Protein AF-A0A9E9LXX9-F1 (afdb_monomer)

InterPro domains:
  IPR011437 Domain of unknown function DUF1540 [PF07561] (14-37)
  IPR011437 Domain of unknown function DUF1540 [PF07561] (67-99)

Mean predicted aligned error: 3.39 Å

Foldseek 3Di:
DDDDDDDFAWAPFEPPLQFQQDDPRFGQAQAWEADDQAFRFRPNGDGDPDSVNHDPDPPGTYGHPFYNHPQFPQADPRGGNDNHWYWYQDPNTTGTPPTDGD

pLDDT: mean 93.63, std 6.42, range [67.94, 98.5]

Structure (mmCIF, N/CA/C/O backbone):
data_AF-A0A9E9LXX9-F1
#
_entry.id   AF-A0A9E9LXX9-F1
#
loop_
_atom_site.group_PDB
_atom_site.id
_atom_site.type_symbol
_atom_site.label_atom_id
_atom_site.label_alt_id
_atom_site.label_comp_id
_atom_site.label_asym_id
_atom_site.label_entity_id
_atom_site.label_seq_id
_atom_site.pdbx_PDB_ins_code
_atom_site.Cartn_x
_atom_site.Cartn_y
_atom_site.Cartn_z
_atom_site.occupancy
_atom_site.B_iso_or_equiv
_atom_site.auth_seq_id
_atom_site.auth_comp_id
_atom_site.auth_asym_id
_atom_site.auth_atom_id
_atom_site.pdbx_PDB_model_num
ATOM 1 N N . MET A 1 1 ? 10.587 -28.460 7.503 1.00 67.94 1 MET A N 1
ATOM 2 C CA . MET A 1 1 ? 10.214 -27.071 7.860 1.00 67.94 1 MET A CA 1
ATOM 3 C C . MET A 1 1 ? 8.742 -27.071 8.242 1.00 67.94 1 MET A C 1
ATOM 5 O O . MET A 1 1 ? 7.987 -27.799 7.613 1.00 67.94 1 MET A O 1
ATOM 9 N N . LYS A 1 2 ? 8.338 -26.346 9.292 1.00 86.06 2 LYS A N 1
ATOM 10 C CA . LYS A 1 2 ? 6.912 -26.159 9.605 1.00 86.06 2 LYS A CA 1
ATOM 11 C C . LYS A 1 2 ? 6.417 -24.964 8.793 1.00 86.06 2 LYS A C 1
ATOM 13 O O . LYS A 1 2 ? 7.054 -23.916 8.832 1.00 86.06 2 LYS A O 1
ATOM 18 N N . HIS A 1 3 ? 5.331 -25.139 8.051 1.00 85.31 3 HIS A N 1
ATOM 19 C CA . HIS A 1 3 ? 4.690 -24.063 7.302 1.00 85.31 3 HIS A CA 1
ATOM 20 C C . HIS A 1 3 ? 3.427 -23.623 8.037 1.00 85.31 3 HIS A C 1
ATOM 22 O O . HIS A 1 3 ? 2.695 -24.462 8.560 1.00 85.31 3 HIS A O 1
ATOM 28 N N . ILE A 1 4 ? 3.187 -22.316 8.067 1.00 86.38 4 ILE A N 1
ATOM 29 C CA . ILE A 1 4 ? 1.912 -21.725 8.472 1.00 86.38 4 ILE A CA 1
ATOM 30 C C . ILE A 1 4 ? 1.266 -21.105 7.235 1.00 86.38 4 ILE A C 1
ATOM 32 O O . ILE A 1 4 ? 1.968 -20.582 6.368 1.00 86.38 4 ILE A O 1
ATOM 36 N N . THR A 1 5 ? -0.058 -21.196 7.143 1.00 86.75 5 THR A N 1
ATOM 37 C CA . THR A 1 5 ? -0.836 -20.540 6.085 1.00 86.75 5 THR A CA 1
ATOM 38 C C . THR A 1 5 ? -1.399 -19.251 6.657 1.00 86.75 5 THR A C 1
ATOM 40 O O . THR A 1 5 ? -2.036 -19.286 7.706 1.00 86.75 5 THR A O 1
ATOM 43 N N . ILE A 1 6 ? -1.146 -18.131 5.984 1.00 84.06 6 ILE A N 1
ATOM 44 C CA . ILE A 1 6 ? -1.636 -16.806 6.375 1.00 84.06 6 ILE A CA 1
ATOM 45 C C . ILE A 1 6 ? -2.607 -16.347 5.290 1.00 84.06 6 ILE A C 1
ATOM 47 O O . ILE A 1 6 ? -2.269 -16.394 4.106 1.00 84.06 6 ILE A O 1
ATOM 51 N N . ILE A 1 7 ? -3.802 -15.923 5.693 1.00 87.75 7 ILE A N 1
ATOM 52 C CA . ILE A 1 7 ? -4.772 -15.285 4.801 1.00 87.75 7 ILE A CA 1
ATOM 53 C C . ILE A 1 7 ? -4.501 -13.785 4.870 1.00 87.75 7 ILE A C 1
ATOM 55 O O . ILE A 1 7 ? -4.553 -13.204 5.947 1.00 87.75 7 ILE A O 1
ATOM 59 N N . MET A 1 8 ? -4.173 -13.173 3.734 1.00 92.56 8 MET A N 1
ATOM 60 C CA . MET A 1 8 ? -3.893 -11.739 3.638 1.00 92.56 8 MET A CA 1
ATOM 61 C C . MET A 1 8 ? -4.842 -11.100 2.623 1.00 92.56 8 MET A C 1
ATOM 63 O O . MET A 1 8 ? -5.075 -11.712 1.575 1.00 92.56 8 MET A O 1
ATOM 67 N N . PRO A 1 9 ? -5.322 -9.867 2.867 1.00 96.25 9 PRO A N 1
ATOM 68 C CA . PRO A 1 9 ? -6.006 -9.077 1.851 1.00 96.25 9 PRO A CA 1
ATOM 69 C C . PRO A 1 9 ? -5.132 -8.931 0.618 1.00 96.25 9 PRO A C 1
ATOM 71 O O . PRO A 1 9 ? -3.958 -8.565 0.739 1.00 96.25 9 PRO A O 1
ATOM 74 N N . LEU A 1 10 ? -5.699 -9.192 -0.554 1.00 96.38 10 LEU A N 1
ATOM 75 C CA . LEU A 1 10 ? -4.981 -9.046 -1.813 1.00 96.38 10 LEU A CA 1
ATOM 76 C C . LEU A 1 10 ? -4.834 -7.571 -2.181 1.00 96.38 10 LEU A C 1
ATOM 78 O O . LEU A 1 10 ? -5.708 -6.744 -1.924 1.00 96.38 10 LEU A O 1
ATOM 82 N N . ILE A 1 11 ? -3.729 -7.246 -2.840 1.00 97.44 11 ILE A N 1
ATOM 83 C CA . ILE A 1 11 ? -3.568 -5.977 -3.538 1.00 97.44 11 ILE A CA 1
ATOM 84 C C . ILE A 1 11 ? -4.142 -6.180 -4.933 1.00 97.44 11 ILE A C 1
ATOM 86 O O . ILE A 1 11 ? -3.508 -6.805 -5.783 1.00 97.44 11 ILE A O 1
ATOM 90 N N . LYS A 1 12 ? -5.353 -5.671 -5.150 1.00 97.19 12 LYS A N 1
ATOM 91 C CA . LYS A 1 12 ? -6.040 -5.756 -6.441 1.00 97.19 12 LYS A CA 1
ATOM 92 C C . LYS A 1 12 ? -5.302 -4.994 -7.528 1.00 97.19 12 LYS A C 1
ATOM 94 O O . LYS A 1 12 ? -5.205 -5.472 -8.650 1.00 97.19 12 LYS A O 1
ATOM 99 N N . GLU A 1 13 ? -4.799 -3.816 -7.178 1.00 96.56 13 GLU A N 1
ATOM 100 C CA . GLU A 1 13 ? -4.139 -2.915 -8.113 1.00 96.56 13 GLU A CA 1
ATOM 101 C C . GLU A 1 13 ? -3.084 -2.080 -7.385 1.00 96.56 13 GLU A C 1
ATOM 103 O O . GLU A 1 13 ? -3.275 -1.650 -6.241 1.00 96.56 13 GLU A O 1
ATOM 108 N N . CYS A 1 14 ? -1.968 -1.840 -8.063 1.00 97.12 14 CYS A N 1
ATOM 109 C CA . CYS A 1 14 ? -0.955 -0.873 -7.686 1.00 97.12 14 CYS A CA 1
ATOM 110 C C . CYS A 1 14 ? -0.702 0.048 -8.881 1.00 97.12 14 CYS A C 1
ATOM 112 O O . CYS A 1 14 ? 0.024 -0.318 -9.794 1.00 97.12 14 CYS A O 1
ATOM 114 N N . SER A 1 15 ? -1.240 1.265 -8.860 1.00 96.88 15 SER A N 1
ATOM 115 C CA . SER A 1 15 ? -1.060 2.234 -9.955 1.00 96.88 15 SER A CA 1
ATOM 116 C C . SER A 1 15 ? 0.222 3.068 -9.832 1.00 96.88 15 SER A C 1
ATOM 118 O O . SER A 1 15 ? 0.463 4.006 -10.592 1.00 96.88 15 SER A O 1
ATOM 120 N N . VAL A 1 16 ? 1.084 2.751 -8.860 1.00 96.69 16 VAL A N 1
ATOM 121 C CA . VAL A 1 16 ? 2.354 3.456 -8.650 1.00 96.69 16 VAL A CA 1
ATOM 122 C C . VAL A 1 16 ? 3.403 2.891 -9.602 1.00 96.69 16 VAL A C 1
ATOM 124 O O . VAL A 1 16 ? 4.112 1.941 -9.265 1.00 96.69 16 VAL A O 1
ATOM 127 N N . SER A 1 17 ? 3.499 3.470 -10.798 1.00 93.62 17 SER A N 1
ATOM 128 C CA . SER A 1 17 ? 4.376 2.988 -11.875 1.00 93.62 17 SER A CA 1
ATOM 129 C C . SER A 1 17 ? 5.854 2.928 -11.490 1.00 93.62 17 SER A C 1
ATOM 131 O O . SER A 1 17 ? 6.551 2.029 -11.925 1.00 93.62 17 SER A O 1
ATOM 133 N N . ALA A 1 18 ? 6.338 3.819 -10.623 1.00 94.69 18 ALA A N 1
ATOM 134 C CA . ALA A 1 18 ? 7.738 3.827 -10.187 1.00 94.69 18 ALA A CA 1
ATOM 135 C C . ALA A 1 18 ? 8.070 2.778 -9.099 1.00 94.69 18 ALA A C 1
ATOM 137 O O . ALA A 1 18 ? 9.199 2.707 -8.617 1.00 94.69 18 ALA A O 1
ATOM 138 N N . CYS A 1 19 ? 7.093 1.978 -8.658 1.00 96.19 19 CYS A N 1
ATOM 139 C CA . CYS A 1 19 ? 7.307 0.959 -7.635 1.00 96.19 19 CYS A CA 1
ATOM 140 C C . CYS A 1 19 ? 8.002 -0.274 -8.230 1.00 96.19 19 CYS A C 1
ATOM 142 O O . CYS A 1 19 ? 7.463 -0.929 -9.118 1.00 96.19 19 CYS A O 1
ATOM 144 N N . GLY A 1 20 ? 9.150 -0.674 -7.686 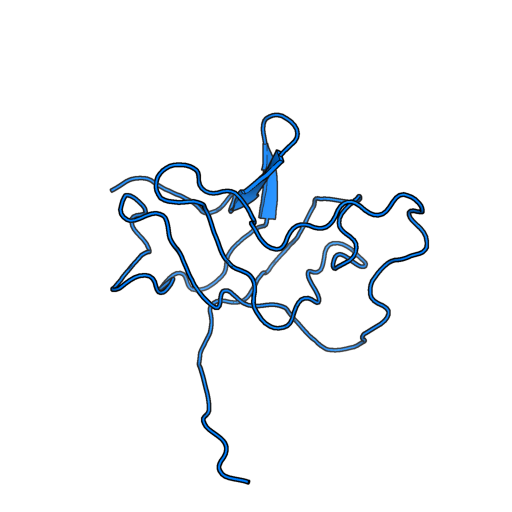1.00 95.81 20 GLY A N 1
ATOM 145 C CA . GLY A 1 20 ? 9.887 -1.854 -8.151 1.00 95.81 20 GLY A CA 1
ATOM 146 C C . GLY A 1 20 ? 9.125 -3.174 -8.012 1.00 95.81 20 GLY A C 1
ATOM 147 O O . GLY A 1 20 ? 9.402 -4.122 -8.734 1.00 95.81 20 GLY A O 1
ATOM 148 N N . PHE A 1 21 ?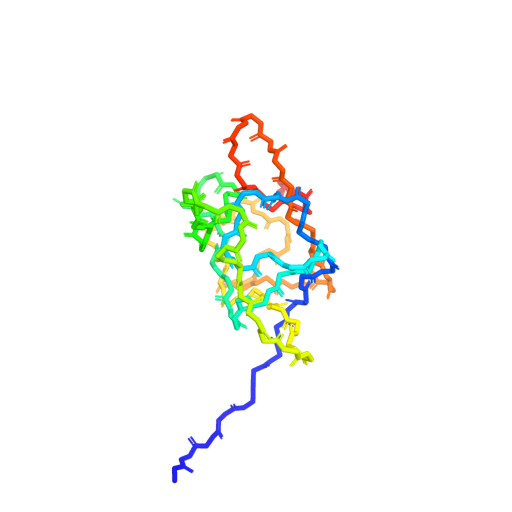 8.131 -3.250 -7.124 1.00 95.62 21 PHE A N 1
ATOM 149 C CA . PHE A 1 21 ? 7.261 -4.426 -7.004 1.00 95.62 21 PHE A CA 1
ATOM 150 C C . PHE A 1 21 ? 6.054 -4.397 -7.942 1.00 95.62 21 PHE A C 1
ATOM 152 O O . PHE A 1 21 ? 5.321 -5.380 -7.985 1.00 95.62 21 PHE A O 1
ATOM 159 N N . ASN A 1 22 ? 5.808 -3.283 -8.628 1.00 94.38 22 ASN A N 1
ATOM 160 C CA . ASN A 1 22 ? 4.700 -3.151 -9.559 1.00 94.38 22 ASN A CA 1
ATOM 161 C C . ASN A 1 22 ? 5.099 -3.699 -10.931 1.00 94.38 22 ASN A C 1
ATOM 163 O O . ASN A 1 22 ? 6.114 -3.278 -11.469 1.00 94.38 22 ASN A O 1
ATOM 167 N N . ALA A 1 23 ? 4.308 -4.603 -11.499 1.00 91.12 23 ALA A 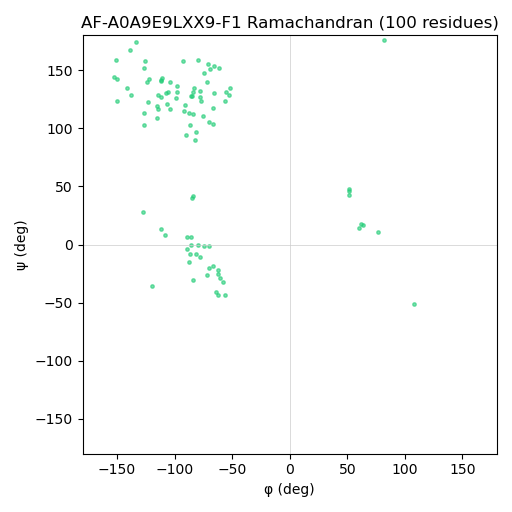N 1
ATOM 168 C CA . ALA A 1 23 ? 4.388 -4.955 -12.909 1.00 91.12 23 ALA A CA 1
ATOM 169 C C . ALA A 1 23 ? 2.968 -5.075 -13.470 1.00 91.12 23 ALA A C 1
ATOM 171 O O . ALA A 1 23 ? 2.136 -5.775 -12.899 1.00 91.12 23 ALA A O 1
ATOM 172 N N . MET A 1 24 ? 2.695 -4.395 -14.590 1.00 88.25 24 MET A N 1
ATOM 173 C CA . MET A 1 24 ? 1.365 -4.360 -15.226 1.00 88.25 24 MET A CA 1
ATOM 174 C C . MET A 1 24 ? 0.239 -3.988 -14.242 1.00 88.25 24 MET A C 1
ATOM 176 O O . MET A 1 24 ? -0.767 -4.686 -14.152 1.00 88.25 24 MET A O 1
ATOM 180 N N . ASP A 1 25 ? 0.452 -2.929 -13.457 1.00 92.69 25 ASP A N 1
ATOM 181 C CA . ASP A 1 25 ? -0.466 -2.437 -12.417 1.00 92.69 25 ASP A CA 1
ATOM 182 C C . ASP A 1 25 ? -0.773 -3.445 -11.289 1.00 92.69 25 ASP A C 1
ATOM 184 O O . ASP A 1 25 ? -1.678 -3.250 -10.475 1.00 92.69 25 ASP A O 1
ATOM 188 N N . GLY A 1 26 ? 0.016 -4.519 -11.187 1.00 93.12 26 GLY A N 1
ATOM 189 C CA . GLY A 1 26 ? -0.062 -5.533 -10.143 1.00 93.12 26 GLY A CA 1
ATOM 190 C C . GLY A 1 26 ? 1.095 -5.426 -9.154 1.00 93.12 26 GLY A C 1
AT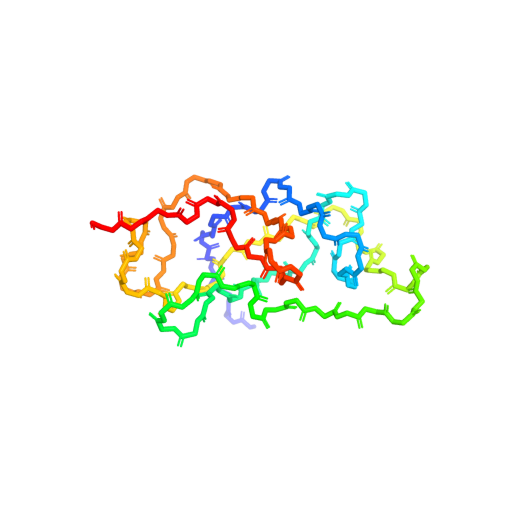OM 191 O O . GLY A 1 26 ? 2.264 -5.392 -9.534 1.00 93.12 26 GLY A O 1
ATOM 192 N N . CYS A 1 27 ? 0.800 -5.421 -7.851 1.00 95.88 27 CYS A N 1
ATOM 193 C CA . CYS A 1 27 ? 1.851 -5.545 -6.841 1.00 95.88 27 CYS A CA 1
ATOM 194 C C . CYS A 1 27 ? 2.295 -7.007 -6.708 1.00 95.88 27 CYS A C 1
ATOM 196 O O . CYS A 1 27 ? 1.480 -7.880 -6.422 1.00 95.88 27 CYS A O 1
ATOM 198 N N . HIS A 1 28 ? 3.596 -7.260 -6.829 1.00 95.06 28 HIS A N 1
ATOM 199 C CA . HIS A 1 28 ? 4.213 -8.583 -6.699 1.00 95.06 28 HIS A CA 1
ATOM 200 C C . HIS A 1 28 ? 5.043 -8.753 -5.411 1.00 95.06 28 HIS A C 1
ATOM 202 O O . HIS A 1 28 ? 5.736 -9.763 -5.236 1.00 95.06 28 HIS A O 1
ATOM 208 N N . ALA A 1 29 ? 4.989 -7.788 -4.487 1.00 95.06 29 ALA A N 1
ATOM 209 C CA . ALA A 1 29 ? 5.562 -7.941 -3.152 1.00 95.06 29 ALA A CA 1
ATOM 210 C C . ALA A 1 29 ? 4.789 -9.020 -2.383 1.00 95.06 29 ALA A C 1
ATOM 212 O O . ALA A 1 29 ? 3.571 -8.956 -2.312 1.00 95.06 29 ALA A O 1
ATOM 213 N N . LYS A 1 30 ? 5.470 -9.997 -1.768 1.00 93.06 30 LYS A N 1
ATOM 214 C CA . LYS A 1 30 ? 4.793 -11.106 -1.059 1.00 93.06 30 LYS A CA 1
ATOM 215 C C . LYS A 1 30 ? 3.835 -10.623 0.035 1.00 93.06 30 LYS A C 1
ATOM 217 O O . LYS A 1 30 ? 2.746 -11.165 0.165 1.00 93.06 30 LYS A O 1
ATOM 222 N N . ALA A 1 31 ? 4.272 -9.639 0.812 1.00 95.75 31 ALA A N 1
ATOM 223 C CA . ALA A 1 31 ? 3.501 -9.012 1.870 1.00 95.75 31 ALA A CA 1
ATOM 224 C C . ALA A 1 31 ? 3.973 -7.562 2.008 1.00 95.75 31 ALA A C 1
ATOM 226 O O . ALA A 1 31 ? 5.169 -7.326 2.199 1.00 95.75 31 ALA A O 1
ATOM 227 N N . ILE A 1 32 ? 3.057 -6.604 1.885 1.00 98.00 32 ILE A N 1
ATOM 228 C CA . ILE A 1 32 ? 3.344 -5.195 2.135 1.00 98.00 32 ILE A CA 1
ATOM 229 C C . ILE A 1 32 ? 3.030 -4.823 3.581 1.00 98.00 32 ILE A C 1
ATOM 231 O O . ILE A 1 32 ? 2.177 -5.433 4.229 1.00 98.00 32 ILE A O 1
ATOM 235 N N . THR A 1 33 ? 3.653 -3.749 4.040 1.00 98.19 33 THR A N 1
ATOM 236 C CA . THR A 1 33 ? 3.267 -3.055 5.266 1.00 98.19 33 THR A CA 1
ATOM 237 C C . THR A 1 33 ? 2.574 -1.749 4.900 1.00 98.19 33 THR A C 1
ATOM 239 O O . THR A 1 33 ? 3.083 -0.976 4.088 1.00 98.19 33 THR A O 1
ATOM 242 N N . VAL A 1 34 ? 1.417 -1.488 5.508 1.00 98.44 34 VAL A N 1
ATOM 243 C CA . VAL A 1 34 ? 0.653 -0.254 5.315 1.00 98.44 34 VAL A CA 1
ATOM 244 C C . VAL A 1 34 ? 0.823 0.669 6.513 1.00 98.44 34 VAL A C 1
ATOM 246 O O . VAL A 1 34 ? 0.358 0.388 7.616 1.00 98.44 34 VAL A O 1
ATOM 249 N N . GLY A 1 35 ? 1.418 1.817 6.242 1.00 97.12 35 GLY A N 1
ATOM 250 C CA . GLY A 1 35 ? 1.409 3.025 7.035 1.00 97.12 35 GLY A CA 1
ATOM 251 C C . GLY A 1 35 ? 2.409 3.046 8.165 1.00 97.12 35 GLY A C 1
ATOM 252 O O . GLY A 1 35 ? 3.072 2.058 8.415 1.00 97.12 35 GLY A O 1
ATOM 253 N N . ASN A 1 36 ? 2.499 4.167 8.876 1.00 94.88 36 ASN A N 1
ATOM 254 C CA . ASN A 1 36 ? 3.528 4.416 9.894 1.00 94.88 36 ASN A CA 1
ATOM 255 C C . ASN A 1 36 ? 2.959 4.849 11.258 1.00 94.88 36 ASN A C 1
ATOM 257 O O . ASN A 1 36 ? 3.609 5.580 11.999 1.00 94.88 36 ASN A O 1
ATOM 261 N N . GLY A 1 37 ? 1.732 4.428 11.574 1.00 93.62 37 GLY A N 1
ATOM 262 C CA . GLY A 1 37 ? 0.987 4.860 12.762 1.00 93.62 37 GLY A CA 1
ATOM 263 C C . GLY A 1 37 ? -0.171 5.786 12.404 1.00 93.62 37 GLY A C 1
ATOM 264 O O . GLY A 1 37 ? -1.309 5.527 12.782 1.00 93.62 37 GLY A O 1
ATOM 265 N N . THR A 1 38 ? 0.105 6.830 11.620 1.00 93.06 38 THR A N 1
ATOM 266 C CA . THR A 1 38 ? -0.884 7.868 11.272 1.00 93.06 38 THR A CA 1
ATOM 267 C C . THR A 1 38 ? -1.149 7.982 9.776 1.00 93.06 38 THR A C 1
ATOM 269 O O . THR A 1 38 ? -2.285 8.226 9.379 1.00 93.06 38 THR A O 1
ATOM 272 N N . ASN A 1 39 ? -0.134 7.785 8.931 1.00 96.50 39 ASN A N 1
ATOM 273 C CA . ASN A 1 39 ? -0.280 7.908 7.481 1.00 96.50 39 ASN A CA 1
ATOM 274 C C . ASN A 1 39 ? -0.473 6.528 6.848 1.00 96.50 39 ASN A C 1
ATOM 276 O O . ASN A 1 39 ? 0.300 5.632 7.181 1.00 96.50 39 ASN A O 1
ATOM 280 N N . PRO A 1 40 ? -1.404 6.347 5.895 1.00 97.69 40 PRO A N 1
ATOM 281 C CA . PRO A 1 40 ? -1.649 5.076 5.209 1.00 97.69 40 PRO A CA 1
ATOM 282 C C . PRO A 1 40 ? -0.705 4.831 4.021 1.00 97.69 40 PRO A C 1
ATOM 284 O O . PRO A 1 40 ? -1.136 4.366 2.969 1.00 97.69 40 PRO A O 1
ATOM 287 N N . GLY A 1 41 ? 0.583 5.150 4.166 1.00 98.25 41 GLY A N 1
ATOM 288 C CA . GLY A 1 41 ?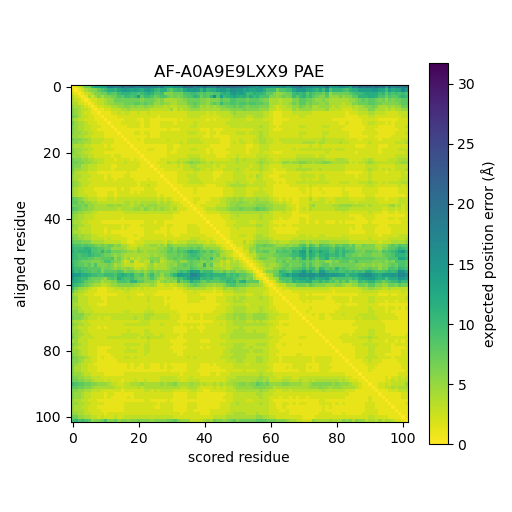 1.596 4.883 3.138 1.00 98.25 41 GLY A CA 1
ATOM 289 C C . GLY A 1 41 ? 1.757 3.392 2.834 1.00 98.25 41 GLY A C 1
ATOM 290 O O . GLY A 1 41 ? 1.532 2.554 3.695 1.00 98.25 41 GLY A O 1
ATOM 291 N N . CYS A 1 42 ? 2.159 3.021 1.625 1.00 98.31 42 CYS A N 1
ATOM 292 C CA . CYS A 1 42 ? 2.719 1.695 1.379 1.00 98.31 42 CYS A CA 1
ATOM 293 C C . CYS A 1 42 ? 4.191 1.736 1.805 1.00 98.31 42 CYS A C 1
ATOM 295 O O . CYS A 1 42 ? 5.040 2.187 1.044 1.00 98.31 42 CYS A O 1
ATOM 297 N N . ASP A 1 43 ? 4.507 1.283 3.019 1.00 97.44 43 ASP A N 1
ATOM 298 C CA . ASP A 1 43 ? 5.877 1.319 3.562 1.00 97.44 43 ASP A CA 1
ATOM 299 C C . ASP A 1 43 ? 6.827 0.377 2.802 1.00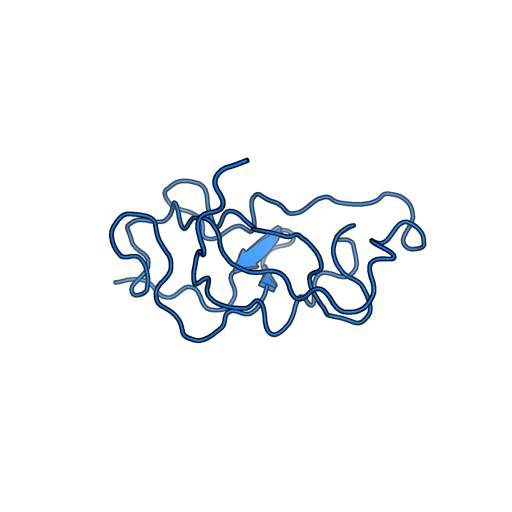 97.44 43 ASP A C 1
ATOM 301 O O . ASP A 1 43 ? 8.045 0.516 2.872 1.00 97.44 43 ASP A O 1
ATOM 305 N N . THR A 1 44 ? 6.274 -0.583 2.060 1.00 97.69 44 THR A N 1
ATOM 306 C CA . THR A 1 44 ? 7.022 -1.491 1.176 1.00 97.69 44 THR A CA 1
ATOM 307 C C . THR A 1 44 ? 7.344 -0.866 -0.181 1.00 97.69 44 THR A C 1
ATOM 309 O O . THR A 1 44 ? 8.085 -1.458 -0.963 1.00 97.69 44 THR A O 1
ATOM 312 N N . PHE A 1 45 ? 6.799 0.315 -0.490 1.00 97.31 45 PHE A N 1
ATOM 313 C CA . PHE A 1 45 ? 7.119 1.025 -1.720 1.00 97.31 45 PHE A CA 1
ATOM 314 C C . PHE A 1 45 ? 8.632 1.193 -1.878 1.00 97.31 45 PHE A C 1
ATOM 316 O O . PHE A 1 45 ? 9.324 1.692 -0.992 1.00 97.31 45 PHE A O 1
ATOM 323 N N . PHE A 1 46 ? 9.130 0.807 -3.048 1.00 95.81 46 PHE A N 1
ATOM 324 C CA . PHE A 1 46 ? 10.520 0.975 -3.432 1.00 95.81 46 PHE A CA 1
ATOM 325 C C . PHE A 1 46 ? 10.560 1.698 -4.771 1.00 95.81 46 PHE A C 1
ATOM 327 O O . PHE A 1 46 ? 10.105 1.150 -5.772 1.00 95.81 46 PHE A O 1
ATOM 334 N N . ASN A 1 47 ? 11.063 2.931 -4.778 1.00 95.00 47 ASN A N 1
ATOM 335 C CA . ASN A 1 47 ? 11.202 3.715 -5.999 1.00 95.00 47 ASN A CA 1
ATOM 336 C C . ASN A 1 47 ? 12.388 3.189 -6.814 1.00 95.00 47 ASN A C 1
ATOM 338 O O . ASN A 1 47 ? 13.535 3.350 -6.386 1.00 95.00 47 ASN A O 1
ATOM 342 N N . VAL A 1 48 ? 12.126 2.567 -7.961 1.00 94.00 48 VAL A N 1
ATOM 343 C CA . VAL A 1 48 ? 13.202 2.110 -8.847 1.00 94.00 48 VAL A CA 1
ATOM 344 C C . VAL A 1 48 ? 13.686 3.259 -9.736 1.00 94.00 48 VAL A C 1
ATOM 346 O O . VAL A 1 48 ? 12.866 3.985 -10.294 1.00 94.00 48 VAL A O 1
ATOM 349 N N . PRO A 1 49 ? 15.009 3.448 -9.892 1.00 88.12 49 PRO A N 1
ATOM 350 C CA . PRO A 1 49 ? 15.549 4.488 -10.769 1.00 88.12 49 PRO A CA 1
ATOM 351 C C . PRO A 1 49 ? 15.354 4.159 -12.256 1.00 88.12 49 PRO A C 1
ATOM 353 O O . PRO A 1 49 ? 15.295 5.065 -13.081 1.00 88.12 49 PRO A O 1
ATOM 356 N N . ASP A 1 50 ? 15.253 2.870 -12.588 1.00 89.62 50 ASP A N 1
ATOM 357 C CA . ASP A 1 50 ? 15.018 2.349 -13.932 1.00 89.62 50 ASP A CA 1
ATOM 358 C C . ASP A 1 50 ? 13.650 1.657 -13.966 1.00 89.62 50 ASP A C 1
ATOM 360 O O . ASP A 1 50 ? 13.437 0.660 -13.276 1.00 89.62 50 ASP A O 1
ATOM 364 N N . MET A 1 51 ? 12.724 2.180 -14.774 1.00 77.88 51 MET A N 1
ATOM 365 C CA . MET A 1 51 ? 11.370 1.629 -14.938 1.00 77.88 51 MET A CA 1
ATOM 366 C C . MET A 1 51 ? 11.342 0.287 -15.689 1.00 77.88 51 MET A C 1
ATOM 368 O O . MET A 1 51 ? 10.283 -0.291 -15.878 1.00 77.88 51 MET A O 1
ATOM 372 N N . SER A 1 52 ? 12.477 -0.240 -16.145 1.00 82.75 52 SER A N 1
ATOM 373 C CA . SER A 1 52 ? 12.566 -1.631 -16.598 1.00 82.75 52 SER A CA 1
ATOM 374 C C . SER A 1 52 ? 12.881 -2.608 -15.455 1.00 82.75 52 SER A C 1
ATOM 376 O O . SER A 1 52 ? 12.652 -3.810 -15.591 1.00 82.75 52 SER A O 1
ATOM 378 N N . ALA A 1 53 ? 13.341 -2.112 -14.298 1.00 84.31 53 ALA A N 1
ATOM 379 C CA . ALA A 1 53 ? 13.787 -2.911 -13.154 1.00 84.31 53 ALA A CA 1
ATOM 380 C C . ALA A 1 53 ? 12.641 -3.345 -12.215 1.00 84.31 53 ALA A C 1
ATOM 382 O O . ALA A 1 53 ? 12.784 -3.345 -10.989 1.00 84.31 53 ALA A O 1
ATOM 383 N N . HIS A 1 54 ? 11.494 -3.719 -12.782 1.00 86.75 54 HIS A N 1
ATOM 384 C CA . HIS A 1 54 ? 10.355 -4.234 -12.025 1.00 86.75 54 HIS A CA 1
ATOM 385 C C . HIS A 1 54 ? 10.521 -5.709 -11.651 1.00 86.75 54 HIS A C 1
ATOM 387 O O . HIS A 1 54 ? 11.254 -6.475 -12.281 1.00 86.75 54 HIS A O 1
ATOM 393 N N . ALA A 1 55 ? 9.793 -6.133 -10.620 1.00 83.50 55 ALA A N 1
ATOM 394 C CA . ALA A 1 55 ? 9.678 -7.532 -10.254 1.00 83.50 55 ALA A CA 1
ATOM 395 C C . ALA A 1 55 ? 9.173 -8.352 -11.454 1.00 83.50 55 ALA A C 1
ATOM 397 O O . ALA A 1 55 ? 8.088 -8.123 -11.974 1.00 83.50 55 ALA A O 1
ATOM 398 N N . THR A 1 56 ? 9.939 -9.366 -11.852 1.00 84.25 56 THR A N 1
ATOM 399 C CA . THR A 1 56 ? 9.623 -10.256 -12.987 1.00 84.25 56 THR A CA 1
ATOM 400 C C . THR A 1 56 ? 8.784 -11.471 -12.584 1.00 84.25 56 THR A C 1
ATOM 402 O O . THR A 1 56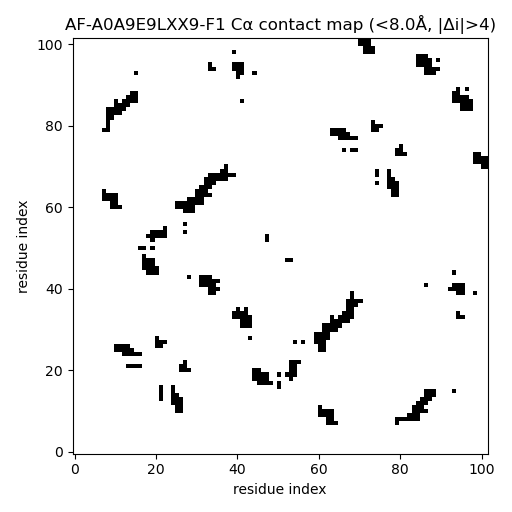 ? 8.571 -12.401 -13.362 1.00 84.25 56 THR A O 1
ATOM 405 N N . SER A 1 57 ? 8.340 -11.509 -11.327 1.00 78.94 57 SER A N 1
ATOM 406 C CA . SER A 1 57 ? 7.656 -12.657 -10.747 1.00 78.94 57 SER A CA 1
ATOM 407 C C . SER A 1 57 ? 6.263 -12.839 -11.346 1.00 78.94 57 SER A C 1
ATOM 409 O O . SER A 1 57 ? 5.314 -12.190 -10.927 1.00 78.94 57 SER A O 1
ATOM 411 N N . VAL A 1 58 ? 6.104 -13.827 -12.217 1.00 70.44 58 VAL A N 1
ATOM 412 C CA . VAL A 1 58 ? 4.799 -14.246 -12.745 1.00 70.44 58 VAL A CA 1
ATOM 413 C C . VAL A 1 58 ? 3.955 -14.988 -11.696 1.00 70.44 58 VAL A C 1
ATOM 415 O O . VAL A 1 58 ? 4.470 -15.795 -10.921 1.00 70.44 58 VAL A O 1
ATOM 418 N N . GLY A 1 59 ? 2.647 -14.705 -11.664 1.00 71.50 59 GLY A N 1
ATOM 419 C CA . GLY A 1 59 ? 1.649 -15.460 -10.888 1.00 71.50 59 GLY A CA 1
ATOM 420 C C . GLY A 1 59 ? 1.608 -15.198 -9.377 1.00 71.50 59 GLY A C 1
ATOM 421 O O . GLY A 1 59 ? 0.956 -15.946 -8.654 1.00 71.50 59 GLY A O 1
ATOM 422 N N . ARG A 1 60 ? 2.302 -14.168 -8.874 1.00 79.81 60 ARG A N 1
ATOM 423 C CA . ARG A 1 60 ? 2.215 -13.760 -7.461 1.00 79.81 60 ARG A CA 1
ATOM 424 C C . ARG A 1 60 ? 1.420 -12.473 -7.342 1.00 79.81 60 ARG A C 1
ATOM 426 O O . ARG A 1 60 ? 1.867 -11.469 -7.874 1.00 79.81 60 ARG A O 1
ATOM 433 N N . THR A 1 61 ? 0.329 -12.490 -6.595 1.00 86.38 61 THR A N 1
ATOM 434 C CA . THR A 1 61 ? -0.373 -11.268 -6.188 1.00 86.38 61 THR A CA 1
ATOM 435 C C . THR A 1 61 ? 0.075 -10.910 -4.784 1.00 86.38 61 THR A C 1
ATOM 437 O O . THR A 1 61 ? 0.146 -11.777 -3.910 1.00 86.38 61 THR A O 1
ATOM 440 N N . GLY A 1 62 ? 0.446 -9.654 -4.578 1.00 93.94 62 GLY A N 1
ATOM 441 C CA . GLY A 1 62 ? 0.838 -9.174 -3.268 1.00 93.94 62 GLY A CA 1
ATOM 442 C C . GLY A 1 62 ? -0.342 -9.077 -2.320 1.00 93.94 62 GLY A C 1
ATOM 443 O O . GLY A 1 62 ? -1.486 -8.934 -2.747 1.00 93.94 62 GLY A O 1
ATOM 444 N N . GLY A 1 63 ? -0.054 -9.154 -1.026 1.00 96.88 63 GLY A N 1
ATOM 445 C CA . GLY A 1 63 ? -1.050 -8.973 0.022 1.00 96.88 63 GLY A CA 1
ATOM 446 C C . GLY A 1 63 ? -0.570 -8.040 1.122 1.00 96.88 63 GLY A C 1
ATOM 447 O O . GLY A 1 63 ? 0.586 -7.617 1.127 1.00 96.88 63 GLY A O 1
ATOM 448 N N . VAL A 1 64 ? -1.451 -7.711 2.061 1.00 97.94 64 VAL A N 1
ATOM 449 C CA . VAL A 1 64 ? -1.108 -6.892 3.233 1.00 97.94 64 VAL A CA 1
ATOM 450 C C . VAL A 1 64 ? -0.687 -7.795 4.385 1.00 97.94 64 VAL A C 1
ATOM 452 O O . VAL A 1 64 ? -1.507 -8.538 4.913 1.00 97.94 64 VAL A O 1
ATOM 455 N N . GLY A 1 65 ? 0.580 -7.708 4.791 1.00 96.94 65 GLY A N 1
ATOM 456 C CA . GLY A 1 65 ? 1.091 -8.427 5.960 1.00 96.94 65 GLY A CA 1
ATOM 457 C C . GLY A 1 65 ? 0.841 -7.693 7.275 1.00 96.94 65 GLY A C 1
ATOM 458 O O . GLY A 1 65 ? 0.673 -8.333 8.302 1.00 96.94 65 GLY A O 1
ATOM 459 N N . ALA A 1 66 ? 0.814 -6.357 7.252 1.00 97.56 66 ALA A N 1
ATOM 460 C CA . ALA A 1 66 ? 0.501 -5.545 8.426 1.00 97.56 66 ALA A CA 1
ATOM 461 C C . ALA A 1 66 ? -0.102 -4.193 8.030 1.00 97.56 66 ALA A C 1
ATOM 463 O O . ALA A 1 66 ? 0.320 -3.567 7.054 1.00 97.56 66 ALA A O 1
ATOM 464 N N . CYS A 1 67 ? -1.042 -3.700 8.831 1.00 98.31 67 CYS A N 1
ATOM 465 C CA . CYS A 1 67 ? -1.543 -2.333 8.797 1.00 98.31 67 CYS A CA 1
ATOM 466 C C . CYS A 1 67 ? -1.172 -1.638 10.112 1.00 98.31 67 CYS A C 1
ATOM 468 O O . CYS A 1 67 ? -1.744 -1.908 11.160 1.00 98.31 67 CYS A O 1
ATOM 470 N N . LYS A 1 68 ? -0.225 -0.701 10.078 1.00 98.44 68 LYS A N 1
ATOM 471 C CA . LYS A 1 68 ? 0.229 0.034 11.268 1.00 98.44 68 LYS A CA 1
ATOM 472 C C . LYS A 1 68 ? -0.627 1.267 11.574 1.00 98.44 68 LYS A C 1
ATOM 474 O O . LYS A 1 68 ? -0.345 1.971 12.535 1.00 98.44 68 LYS A O 1
ATOM 479 N N . VAL A 1 69 ? -1.652 1.563 10.771 1.00 98.06 69 VAL A N 1
ATOM 480 C CA . VAL A 1 69 ? -2.538 2.721 10.981 1.00 98.06 69 VAL A CA 1
ATOM 481 C C . VAL A 1 69 ? -3.713 2.320 11.863 1.00 98.06 69 VAL A C 1
ATOM 483 O O . VAL A 1 69 ? -4.715 1.811 11.361 1.00 98.06 69 VAL A O 1
ATOM 486 N N . SER A 1 70 ? -3.600 2.542 13.172 1.00 96.50 70 SER A N 1
ATOM 487 C CA . SER A 1 70 ? -4.633 2.158 14.151 1.00 96.50 70 SER A CA 1
ATOM 488 C C . SER A 1 70 ? -5.982 2.847 13.905 1.00 96.50 70 SER A C 1
ATOM 490 O O . SER A 1 70 ? -7.037 2.275 14.174 1.00 96.50 70 SER A O 1
ATOM 492 N N . GLY A 1 71 ? -5.960 4.048 13.317 1.00 97.25 71 GLY A N 1
ATOM 493 C CA . GLY A 1 71 ? -7.154 4.791 12.910 1.00 97.25 71 GLY A CA 1
ATOM 494 C C . GLY A 1 71 ? -7.853 4.266 11.652 1.00 97.25 71 GLY A C 1
ATOM 495 O O . GLY A 1 71 ? -8.863 4.833 11.263 1.00 97.25 71 GLY A O 1
ATOM 496 N N . CYS A 1 72 ? -7.351 3.219 10.990 1.00 98.50 72 CYS A N 1
ATOM 497 C CA . CYS A 1 72 ? -7.996 2.644 9.806 1.00 98.50 72 CYS A CA 1
ATOM 498 C C . CYS A 1 72 ? -9.190 1.759 10.199 1.00 98.50 72 CYS A C 1
ATOM 500 O O . CYS A 1 72 ? -9.057 0.869 11.041 1.00 98.50 72 CYS A O 1
ATOM 502 N N . LYS A 1 73 ? -10.347 1.936 9.549 1.00 98.50 73 LYS A N 1
ATOM 503 C CA . LYS A 1 73 ? -11.566 1.156 9.833 1.00 98.50 73 LYS A CA 1
ATOM 504 C C . LYS A 1 73 ? -11.425 -0.345 9.568 1.00 98.50 73 LYS A C 1
ATOM 506 O O . LYS A 1 73 ? -12.128 -1.134 10.189 1.00 98.50 73 LYS A O 1
ATOM 511 N N . PHE A 1 74 ? -10.508 -0.726 8.679 1.00 98.19 74 PHE A N 1
ATOM 512 C CA . PHE A 1 74 ? -10.221 -2.118 8.321 1.00 98.19 74 PHE A CA 1
ATOM 513 C C . PHE A 1 74 ? -9.147 -2.768 9.201 1.00 98.19 74 PHE A C 1
ATOM 515 O O . PHE A 1 74 ? -8.833 -3.934 9.001 1.00 98.19 74 PHE A O 1
ATOM 522 N N . ASN A 1 75 ? -8.533 -2.024 10.123 1.00 97.88 75 ASN A N 1
ATOM 523 C CA . ASN A 1 75 ? -7.421 -2.519 10.928 1.00 97.88 75 ASN A CA 1
ATOM 524 C C . ASN A 1 75 ? -7.919 -3.228 12.191 1.00 97.88 75 ASN A C 1
ATOM 526 O O . ASN A 1 75 ? -8.421 -2.563 13.094 1.00 97.88 75 ASN A O 1
ATOM 530 N N . THR A 1 76 ? -7.719 -4.535 12.290 1.00 97.31 76 THR A N 1
ATOM 531 C CA . THR A 1 76 ? -7.938 -5.297 13.522 1.00 97.31 76 THR A CA 1
ATOM 532 C C . THR A 1 76 ? -6.597 -5.849 13.977 1.00 97.31 76 THR A C 1
ATOM 534 O O . THR A 1 76 ? -5.976 -6.602 13.244 1.00 97.31 76 THR A O 1
ATOM 537 N N . ASP A 1 77 ? -6.149 -5.458 15.170 1.00 96.31 77 ASP A N 1
ATOM 538 C CA . ASP A 1 77 ? -4.870 -5.894 15.757 1.00 96.31 77 ASP A CA 1
ATOM 539 C C . ASP A 1 77 ? -3.644 -5.712 14.840 1.00 96.31 77 ASP A C 1
ATOM 541 O O . ASP A 1 77 ? -2.780 -6.572 14.718 1.00 96.31 77 ASP A O 1
ATOM 545 N N . TYR A 1 78 ? -3.576 -4.569 14.155 1.00 97.25 78 TYR A N 1
ATOM 546 C CA . TYR A 1 78 ? -2.536 -4.257 13.170 1.00 97.25 78 TYR A CA 1
ATOM 547 C C . TYR A 1 78 ? -2.516 -5.172 11.938 1.00 97.25 78 TYR A C 1
ATOM 549 O O . TYR A 1 78 ? -1.570 -5.135 11.147 1.00 97.25 78 TYR A O 1
ATOM 557 N N . GLU A 1 79 ? -3.598 -5.908 11.705 1.00 96.38 79 GLU A N 1
ATOM 558 C CA . GLU A 1 79 ? -3.847 -6.696 10.507 1.00 96.38 79 GLU A CA 1
ATOM 559 C C . GLU A 1 79 ? -5.002 -6.077 9.709 1.00 96.38 79 GLU A C 1
ATOM 561 O O . GLU A 1 79 ? -5.974 -5.545 10.252 1.00 96.38 79 GLU A O 1
ATOM 566 N N . CYS A 1 80 ? -4.877 -6.075 8.384 1.00 97.62 80 CYS A N 1
ATOM 567 C CA . CYS A 1 80 ? -5.914 -5.527 7.517 1.00 97.62 80 CYS A CA 1
ATOM 568 C C . CYS A 1 80 ? -6.995 -6.589 7.275 1.00 97.62 80 CYS A C 1
ATOM 570 O O . CYS A 1 80 ? -6.670 -7.710 6.903 1.00 97.62 80 CYS A O 1
ATOM 572 N N . MET A 1 81 ? -8.264 -6.214 7.439 1.00 97.12 81 MET A N 1
ATOM 573 C CA . MET A 1 81 ? -9.435 -7.086 7.264 1.00 97.12 81 MET A CA 1
ATOM 574 C C . MET A 1 81 ? -10.290 -6.706 6.044 1.00 97.12 81 MET A C 1
ATOM 576 O O . MET A 1 81 ? -11.435 -7.132 5.934 1.00 97.12 81 MET A O 1
ATOM 580 N N . ALA A 1 82 ? -9.780 -5.853 5.151 1.00 97.81 82 ALA A N 1
ATOM 581 C CA . ALA A 1 82 ? -10.447 -5.575 3.879 1.00 97.81 82 ALA A CA 1
ATOM 582 C C . ALA A 1 82 ? -10.393 -6.811 2.963 1.00 97.81 82 ALA A C 1
ATOM 584 O O . ALA A 1 82 ? -9.420 -7.558 3.018 1.00 97.81 82 ALA A O 1
ATOM 585 N N . ASP A 1 83 ? -11.380 -6.993 2.083 1.00 96.06 83 ASP A N 1
ATOM 586 C CA . ASP A 1 83 ? -11.354 -8.087 1.095 1.00 96.06 83 ASP A CA 1
ATOM 587 C C . ASP A 1 83 ? -10.164 -7.938 0.131 1.00 96.06 83 ASP A C 1
ATOM 589 O O . ASP A 1 83 ? -9.425 -8.880 -0.160 1.00 96.06 83 ASP A O 1
ATOM 593 N N . GLU A 1 84 ? -9.950 -6.708 -0.328 1.00 97.50 84 GLU A N 1
ATOM 594 C CA . GLU A 1 84 ? -8.863 -6.307 -1.209 1.00 97.50 84 GLU A CA 1
ATOM 595 C C . GLU A 1 84 ? -8.501 -4.840 -0.963 1.00 97.50 84 GLU A C 1
ATOM 597 O O . GLU A 1 84 ? -9.309 -4.056 -0.453 1.00 97.50 84 GLU A O 1
ATOM 602 N N . ILE A 1 85 ? -7.285 -4.453 -1.346 1.00 98.31 85 ILE A N 1
ATOM 603 C CA . ILE A 1 85 ? -6.849 -3.059 -1.318 1.00 98.31 85 ILE A CA 1
ATOM 604 C C . ILE A 1 85 ? -6.321 -2.591 -2.673 1.00 98.31 85 ILE A C 1
ATOM 606 O O . ILE A 1 85 ? -5.858 -3.380 -3.497 1.00 98.31 85 ILE A O 1
ATOM 610 N N . MET A 1 86 ? -6.332 -1.278 -2.866 1.00 98.25 86 MET A N 1
ATOM 611 C CA . MET A 1 86 ? -5.654 -0.588 -3.957 1.00 98.25 86 MET A CA 1
ATOM 612 C C . MET A 1 86 ? -4.503 0.243 -3.397 1.00 98.25 86 MET A C 1
ATOM 614 O O . MET A 1 86 ? -4.626 0.866 -2.338 1.00 98.25 86 MET A O 1
ATOM 618 N N . VAL A 1 87 ? -3.392 0.284 -4.125 1.00 98.44 87 VAL A N 1
ATOM 619 C CA . VAL A 1 87 ? -2.267 1.182 -3.854 1.00 98.44 87 VAL A CA 1
ATOM 620 C C . VAL A 1 87 ? -2.188 2.203 -4.980 1.00 98.44 87 VAL A C 1
ATOM 622 O O . VAL A 1 87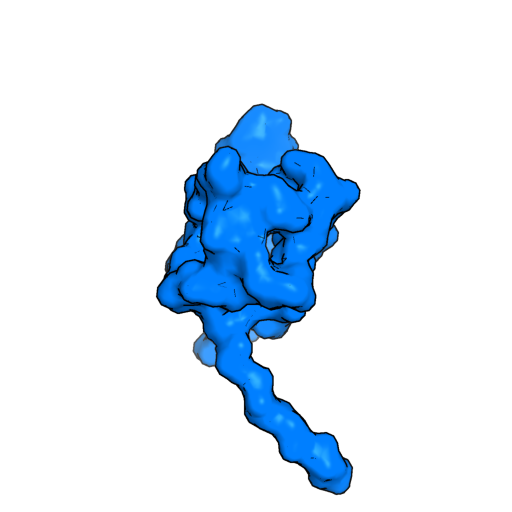 ? -2.129 1.836 -6.149 1.00 98.44 87 VAL A O 1
ATOM 625 N N . SER A 1 88 ? -2.174 3.487 -4.639 1.00 98.06 88 SER A N 1
ATOM 626 C CA . SER A 1 88 ? -2.083 4.568 -5.621 1.00 98.06 88 SER A CA 1
ATOM 627 C C . SER A 1 88 ? -1.151 5.679 -5.160 1.00 98.06 88 SER A C 1
ATOM 629 O O . SER A 1 88 ? -0.716 5.724 -4.006 1.00 98.06 88 SER A O 1
ATOM 631 N N . LEU A 1 89 ? -0.806 6.571 -6.087 1.00 97.06 89 LEU A N 1
ATOM 632 C CA . LEU A 1 89 ? -0.002 7.744 -5.784 1.00 97.06 89 LEU A CA 1
ATOM 633 C C . LEU A 1 89 ? -0.910 8.867 -5.260 1.00 97.06 89 LEU A C 1
ATOM 635 O O . LEU A 1 89 ? -1.707 9.429 -6.006 1.00 97.06 89 LEU A O 1
ATOM 639 N N . ILE A 1 90 ? -0.769 9.220 -3.983 1.00 94.44 90 ILE A N 1
ATOM 640 C CA . ILE A 1 90 ? -1.491 10.327 -3.344 1.00 94.44 90 ILE A CA 1
ATOM 641 C C . ILE A 1 90 ? -0.450 11.284 -2.767 1.00 94.44 90 ILE A C 1
ATOM 643 O O . ILE A 1 90 ? 0.399 10.885 -1.970 1.00 94.44 90 ILE A O 1
ATOM 647 N N . SER A 1 91 ? -0.492 12.551 -3.184 1.00 91.62 91 SER A N 1
ATOM 648 C CA . SER A 1 91 ? 0.481 13.574 -2.763 1.00 91.62 91 SER A CA 1
ATOM 649 C C . SER A 1 91 ? 1.940 13.121 -2.950 1.00 91.62 91 SER A C 1
ATOM 651 O O . SER A 1 91 ? 2.766 13.263 -2.049 1.00 91.62 91 SER A O 1
ATOM 653 N N . GLN A 1 92 ? 2.248 12.546 -4.121 1.00 92.00 92 GLN A N 1
ATOM 654 C CA . GLN A 1 92 ? 3.570 12.016 -4.491 1.00 92.00 92 GLN A CA 1
ATOM 655 C C . GLN A 1 92 ? 4.092 10.866 -3.614 1.00 92.00 92 GLN A C 1
ATOM 657 O O . GLN A 1 92 ? 5.284 10.563 -3.639 1.00 92.00 92 GLN A O 1
ATOM 662 N N . LYS A 1 93 ? 3.220 10.200 -2.851 1.00 95.69 93 LYS A N 1
ATOM 663 C CA . LYS A 1 93 ? 3.566 9.030 -2.040 1.00 95.69 93 LYS A CA 1
ATOM 664 C C . LYS A 1 93 ? 2.677 7.854 -2.412 1.00 95.69 93 LYS A C 1
ATOM 666 O O . LYS A 1 93 ? 1.485 8.025 -2.651 1.00 95.69 93 LYS A O 1
ATOM 671 N N . ALA A 1 94 ? 3.263 6.663 -2.465 1.00 98.12 94 ALA A N 1
ATOM 672 C CA . ALA A 1 94 ? 2.496 5.434 -2.590 1.00 98.12 94 ALA A CA 1
ATOM 673 C C . ALA A 1 94 ? 1.685 5.234 -1.307 1.00 98.12 94 ALA A C 1
ATOM 675 O O . ALA A 1 94 ? 2.270 5.080 -0.236 1.00 98.12 94 ALA A O 1
ATOM 676 N N . ASN A 1 95 ? 0.361 5.229 -1.410 1.00 98.44 95 ASN A N 1
ATOM 677 C CA . ASN A 1 95 ? -0.557 5.084 -0.287 1.00 98.44 95 ASN A CA 1
ATOM 678 C C . ASN A 1 95 ? -1.541 3.941 -0.549 1.00 98.44 95 ASN A C 1
ATOM 680 O O . ASN A 1 95 ? -1.890 3.654 -1.692 1.00 98.44 95 ASN A O 1
ATOM 684 N N . CYS A 1 96 ? -2.028 3.320 0.523 1.00 98.50 96 CYS A N 1
ATOM 685 C CA . CYS A 1 96 ? -3.218 2.481 0.477 1.00 98.50 96 CYS A CA 1
ATOM 686 C C . CYS A 1 96 ? -4.430 3.376 0.178 1.00 98.50 96 CYS A C 1
ATOM 688 O O . CYS A 1 96 ? -4.905 4.103 1.049 1.00 98.50 96 CYS A O 1
ATOM 690 N N . ALA A 1 97 ? -4.918 3.331 -1.060 1.00 98.25 97 ALA A N 1
ATOM 691 C CA . ALA A 1 97 ? -6.063 4.108 -1.531 1.00 98.25 97 ALA A CA 1
ATOM 692 C C . ALA A 1 97 ? -7.387 3.628 -0.918 1.00 98.25 97 ALA A C 1
ATOM 694 O O . ALA A 1 97 ? -8.359 4.375 -0.864 1.00 98.25 97 ALA A O 1
ATOM 695 N N . THR A 1 98 ? -7.408 2.390 -0.421 1.00 98.38 98 THR A N 1
ATOM 696 C CA . THR A 1 98 ? -8.545 1.802 0.299 1.00 98.38 98 THR A CA 1
ATOM 697 C C . THR A 1 98 ? -8.632 2.279 1.747 1.00 98.38 98 THR A C 1
ATOM 699 O O . THR A 1 98 ? -9.635 2.024 2.406 1.00 98.38 98 THR A O 1
ATOM 702 N N . TYR A 1 99 ? -7.612 2.967 2.276 1.00 98.19 99 TYR A N 1
ATOM 703 C CA . TYR A 1 99 ? -7.661 3.503 3.634 1.00 98.19 99 TYR A CA 1
ATOM 704 C C . TYR A 1 99 ? -8.927 4.336 3.865 1.00 98.19 99 TYR A C 1
ATOM 706 O O . TYR A 1 99 ? -9.281 5.208 3.075 1.00 98.19 99 TYR A O 1
ATOM 714 N N . ALA A 1 100 ? -9.567 4.100 5.005 1.00 98.12 100 ALA A N 1
ATOM 715 C CA . ALA A 1 100 ? -10.647 4.932 5.495 1.00 98.12 100 ALA A CA 1
ATOM 716 C C . ALA A 1 100 ? -10.519 5.070 7.016 1.00 98.12 100 ALA A C 1
ATOM 718 O O . ALA A 1 100 ? -10.277 4.056 7.683 1.00 98.12 100 ALA A O 1
ATOM 719 N N . PRO A 1 101 ? -10.665 6.287 7.565 1.00 97.25 101 PRO A N 1
ATOM 720 C CA . PRO A 1 101 ? -10.614 6.499 9.004 1.00 97.25 101 PRO A CA 1
ATOM 721 C C . PRO A 1 101 ? -11.798 5.821 9.713 1.00 97.25 101 PRO A C 1
ATOM 723 O O . PRO A 1 101 ? -12.847 5.594 9.102 1.00 97.25 101 PRO A O 1
ATOM 726 N N . ARG A 1 102 ? -11.592 5.474 10.986 1.00 95.50 102 ARG A N 1
ATOM 727 C CA . ARG A 1 102 ? -12.625 5.042 11.939 1.00 95.50 102 ARG A CA 1
ATOM 728 C C . ARG A 1 102 ? -13.550 6.183 12.336 1.00 95.50 102 ARG A C 1
ATOM 730 O O . ARG A 1 102 ? -13.061 7.332 12.409 1.00 95.50 102 ARG A O 1
#

Solvent-accessible surface area (backbone atoms only — not comparable to full-atom values): 5602 Å² total; per-residue (Å²): 133,90,84,84,88,79,92,51,24,35,37,75,33,21,69,37,75,54,26,26,38,26,46,94,46,28,29,47,43,79,54,31,38,30,24,79,46,80,48,50,30,37,66,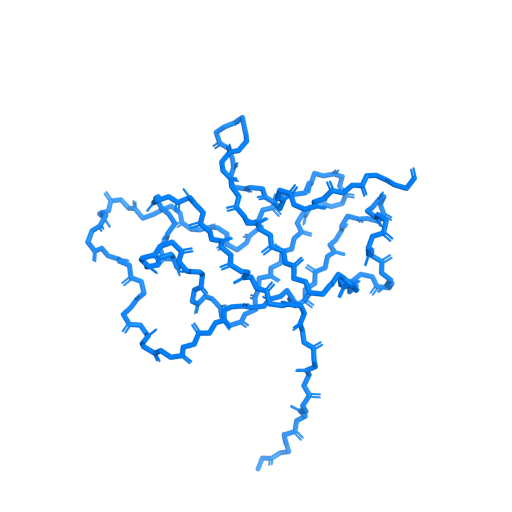62,65,40,82,40,94,48,87,81,62,38,51,84,65,80,94,49,71,9,20,45,67,29,23,47,23,73,56,29,63,46,40,55,94,46,29,53,69,44,82,56,37,36,35,30,68,53,95,91,34,51,22,42,66,63,67,44,74,105

Secondary structure (DSSP, 8-state):
---------EEEEE--TTBTTEETTEE--SSEEE-SSSS-BBTT--B-SSTT-----TT---BEEEE--TTBTTEETTEE--SEEEEEEETTEEEETT--B-

Organism: NCBI:txid933080

Sequence (102 aa):
MKHITIIMPLIKECSVSACGFNAMDGCHAKAITVGNGTNPGCDTFFNVPDMSAHATSVGRTGGVGACKVSGCKFNTDYECMADEIMVSLISQKANCATYAPR

Radius of gyration: 13.23 Å; Cα contacts (8 Å, |Δi|>4): 235; chains: 1; bounding box: 28×41×32 Å